Protein AF-A0A937MFH2-F1 (afdb_monomer_lite)

pLDDT: mean 91.73, std 8.82, range [52.84, 97.88]

Secondary structure (DSSP, 8-state):
-EEEEEEEESEEEEEETTEEEEEETT-EEEEETTS-EEEE--SSS--EEEEEEES---

Structure (mmCIF, N/CA/C/O backbone):
data_AF-A0A937MFH2-F1
#
_entry.id   AF-A0A937MFH2-F1
#
loop_
_atom_site.group_PDB
_atom_site.id
_atom_site.type_symbol
_atom_site.label_atom_id
_atom_site.label_alt_id
_atom_site.label_comp_id
_atom_site.label_asym_id
_atom_site.label_entity_id
_atom_site.label_seq_id
_atom_site.pdbx_PDB_ins_code
_atom_site.Cartn_x
_atom_site.Cartn_y
_atom_site.Cartn_z
_atom_site.occupancy
_atom_site.B_iso_or_equiv
_atom_site.auth_seq_id
_atom_site.auth_comp_id
_atom_site.auth_asym_id
_atom_site.auth_atom_id
_atom_site.pdbx_PDB_model_num
ATOM 1 N N . GLY A 1 1 ? 5.218 -5.723 -14.923 1.00 78.81 1 GLY A N 1
ATOM 2 C CA . GLY A 1 1 ? 3.857 -6.244 -14.798 1.00 78.81 1 GLY A CA 1
ATOM 3 C C . GLY A 1 1 ? 2.950 -5.107 -14.402 1.00 78.81 1 GLY A C 1
ATOM 4 O O . GLY A 1 1 ? 3.360 -3.957 -14.526 1.00 78.81 1 GLY A O 1
ATOM 5 N N . GLU A 1 2 ? 1.774 -5.425 -13.895 1.00 86.56 2 GLU A N 1
ATOM 6 C CA . GLU A 1 2 ? 0.876 -4.489 -13.232 1.00 86.56 2 GLU A CA 1
ATOM 7 C C . GLU A 1 2 ? 0.751 -4.899 -11.766 1.00 86.56 2 GLU A C 1
ATOM 9 O O . GLU A 1 2 ? 0.620 -6.085 -11.444 1.00 86.56 2 GLU A O 1
ATOM 14 N N . GLU A 1 3 ? 0.828 -3.911 -10.884 1.00 90.50 3 GLU A N 1
ATOM 15 C CA . GLU A 1 3 ? 0.466 -4.054 -9.483 1.00 90.50 3 GLU A CA 1
ATOM 16 C C . GLU A 1 3 ? -0.815 -3.283 -9.243 1.00 90.50 3 GLU A C 1
ATOM 18 O O . GLU A 1 3 ? -1.000 -2.170 -9.734 1.00 90.50 3 GLU A O 1
ATOM 23 N N . GLY A 1 4 ? -1.715 -3.884 -8.487 1.00 92.62 4 GLY A N 1
ATOM 24 C CA . GLY A 1 4 ? -2.926 -3.226 -8.049 1.00 92.62 4 GLY A CA 1
ATOM 25 C C . GLY A 1 4 ? -3.295 -3.679 -6.658 1.00 92.62 4 GLY A C 1
ATOM 26 O O . GLY A 1 4 ? -2.882 -4.742 -6.197 1.00 92.62 4 GLY A O 1
ATOM 27 N N . GLY A 1 5 ? -4.094 -2.877 -5.979 1.00 94.62 5 GLY A N 1
ATOM 28 C CA . GLY A 1 5 ? -4.567 -3.256 -4.669 1.00 94.62 5 GLY A CA 1
ATOM 29 C C . GLY A 1 5 ? -5.774 -2.478 -4.206 1.00 94.62 5 GLY A C 1
ATOM 30 O O . GLY A 1 5 ? -6.233 -1.538 -4.853 1.00 94.62 5 GLY A O 1
ATOM 31 N N . TYR A 1 6 ? -6.302 -2.931 -3.077 1.00 96.31 6 TYR A N 1
ATOM 32 C CA . TYR A 1 6 ? -7.493 -2.395 -2.439 1.00 96.31 6 TYR A CA 1
ATOM 33 C C . TYR A 1 6 ? -7.278 -2.324 -0.931 1.00 96.31 6 TYR A C 1
ATOM 35 O O 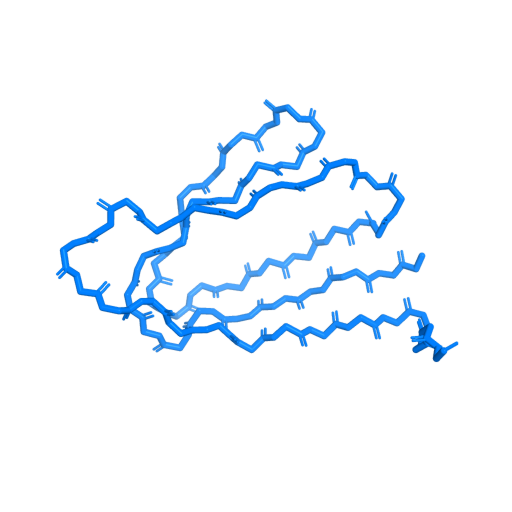. TYR A 1 6 ? -6.885 -3.317 -0.308 1.00 96.31 6 TYR A O 1
ATOM 43 N N . VAL A 1 7 ? -7.541 -1.160 -0.343 1.00 96.94 7 VAL A N 1
ATOM 44 C CA . VAL A 1 7 ? -7.425 -0.936 1.098 1.00 96.94 7 VAL A CA 1
ATOM 45 C C . VAL A 1 7 ? -8.684 -1.469 1.776 1.00 96.94 7 VAL A C 1
ATOM 47 O O . VAL A 1 7 ? -9.774 -0.914 1.655 1.00 96.94 7 VAL A O 1
ATOM 50 N N . VAL A 1 8 ? -8.529 -2.569 2.509 1.00 97.12 8 VAL A N 1
ATOM 51 C CA . VAL A 1 8 ? -9.623 -3.215 3.245 1.00 97.12 8 VAL A CA 1
ATOM 52 C C . VAL A 1 8 ? -9.961 -2.426 4.505 1.00 97.12 8 VAL A C 1
ATOM 54 O O . VAL A 1 8 ? -11.133 -2.259 4.835 1.00 97.12 8 VAL A O 1
ATOM 57 N N . SER A 1 9 ? -8.934 -1.962 5.218 1.00 96.75 9 SER A N 1
ATOM 58 C CA . SER A 1 9 ? -9.080 -1.205 6.459 1.00 96.75 9 SER A CA 1
ATOM 59 C C . SER A 1 9 ? -7.832 -0.376 6.757 1.00 96.75 9 SER A C 1
ATOM 61 O O . SER A 1 9 ? -6.728 -0.787 6.400 1.00 96.75 9 SER A O 1
ATOM 63 N N . GLY A 1 10 ? -7.993 0.725 7.489 1.00 95.31 10 GLY A N 1
ATOM 64 C CA . GLY A 1 10 ? -6.906 1.636 7.852 1.00 95.31 10 GLY A CA 1
ATOM 65 C C . GLY A 1 10 ? -6.607 2.658 6.756 1.00 95.31 10 GLY A C 1
ATOM 66 O O . GLY A 1 10 ? -7.479 2.968 5.941 1.00 95.31 10 GLY A O 1
ATOM 67 N N . VAL A 1 11 ? -5.378 3.173 6.776 1.00 96.62 11 VAL A N 1
ATOM 68 C CA . VAL A 1 11 ? -4.870 4.204 5.862 1.00 96.62 11 VAL A CA 1
ATOM 69 C C . VAL A 1 11 ? -3.550 3.731 5.262 1.00 96.62 11 VAL A C 1
ATOM 71 O O . VAL A 1 11 ? -2.647 3.304 5.986 1.00 96.62 11 VAL A O 1
ATOM 74 N N . LEU A 1 12 ? -3.425 3.801 3.941 1.00 97.12 12 LEU A N 1
ATOM 75 C CA . LEU A 1 12 ? -2.208 3.460 3.214 1.00 97.12 12 LEU A CA 1
ATOM 76 C C . LEU A 1 12 ? -1.624 4.714 2.571 1.00 97.12 12 LEU A C 1
ATOM 78 O O . LEU A 1 12 ? -2.241 5.318 1.704 1.00 97.12 12 LEU A O 1
ATOM 82 N N . GLU A 1 13 ? -0.403 5.071 2.938 1.00 97.88 13 GLU A N 1
ATOM 83 C CA . GLU A 1 13 ? 0.393 6.030 2.185 1.00 97.88 13 GLU A CA 1
ATOM 84 C C . GLU A 1 13 ? 1.237 5.266 1.163 1.00 97.88 13 GLU A C 1
ATOM 86 O O . GLU A 1 13 ? 2.104 4.462 1.514 1.00 97.88 13 GLU A O 1
ATOM 91 N N . LEU A 1 14 ? 0.946 5.483 -0.116 1.00 96.44 14 LEU A N 1
ATOM 92 C CA . LEU A 1 14 ? 1.600 4.825 -1.234 1.00 96.44 14 LEU A CA 1
ATOM 93 C C . LEU A 1 14 ? 2.366 5.859 -2.056 1.00 96.44 14 LEU A C 1
ATOM 95 O O . LEU A 1 14 ? 1.778 6.769 -2.636 1.00 96.44 14 LEU A O 1
ATOM 99 N N . THR A 1 15 ? 3.681 5.685 -2.147 1.00 96.50 15 THR A N 1
ATOM 100 C CA . THR A 1 15 ? 4.530 6.478 -3.040 1.00 96.50 15 THR A CA 1
ATOM 101 C C . THR A 1 15 ? 4.882 5.652 -4.262 1.00 96.50 15 THR A C 1
ATOM 103 O O . THR A 1 15 ? 5.453 4.579 -4.108 1.00 96.50 15 THR A O 1
ATOM 106 N N . VAL A 1 16 ? 4.593 6.157 -5.463 1.00 95.62 16 VAL A N 1
ATOM 107 C CA . VAL A 1 16 ? 4.941 5.529 -6.749 1.00 95.62 16 VAL A CA 1
ATOM 108 C C . VAL A 1 16 ? 5.648 6.550 -7.631 1.00 95.62 16 VAL A C 1
ATOM 110 O O . VAL A 1 16 ? 5.117 7.629 -7.894 1.00 95.62 16 VAL A O 1
ATOM 113 N N . ALA A 1 17 ? 6.860 6.225 -8.089 1.00 93.94 17 ALA A N 1
ATOM 114 C CA . ALA A 1 17 ? 7.671 7.111 -8.932 1.00 93.94 17 ALA A CA 1
ATOM 115 C C . ALA A 1 17 ? 7.837 8.536 -8.351 1.00 93.94 17 ALA A C 1
ATOM 117 O O . ALA A 1 17 ? 7.857 9.524 -9.083 1.00 93.94 17 ALA A O 1
ATOM 118 N N . GLY A 1 18 ? 7.929 8.641 -7.019 1.00 94.25 18 GLY A N 1
ATOM 119 C CA . GLY A 1 18 ? 8.057 9.910 -6.295 1.00 94.25 18 GLY A CA 1
ATOM 120 C C . GLY A 1 18 ? 6.741 10.655 -6.037 1.00 94.25 18 GLY A C 1
ATOM 121 O O . GLY A 1 18 ? 6.773 11.696 -5.388 1.00 94.25 18 GLY A O 1
ATOM 122 N N . ASN A 1 19 ? 5.598 10.135 -6.493 1.00 94.50 19 ASN A N 1
ATOM 123 C CA . ASN A 1 19 ? 4.280 10.689 -6.185 1.00 94.50 19 ASN A CA 1
ATOM 124 C C . ASN A 1 19 ? 3.663 9.933 -5.015 1.00 94.50 19 ASN A C 1
ATOM 126 O O . ASN A 1 19 ? 3.400 8.737 -5.130 1.00 94.50 19 ASN A O 1
ATOM 130 N N . THR A 1 20 ? 3.422 10.635 -3.914 1.00 96.06 20 THR A N 1
ATOM 131 C CA . THR A 1 20 ? 2.792 10.082 -2.714 1.00 96.06 20 THR A CA 1
ATOM 132 C C . THR A 1 20 ? 1.294 10.342 -2.737 1.00 96.06 20 THR A C 1
ATOM 134 O O . THR A 1 20 ? 0.866 11.468 -2.984 1.00 96.06 20 THR A O 1
ATOM 137 N N . GLN A 1 21 ? 0.510 9.302 -2.471 1.00 95.75 21 GLN A N 1
ATOM 138 C CA . GLN A 1 21 ? -0.935 9.371 -2.301 1.00 95.75 21 GLN A CA 1
ATOM 139 C C . GLN A 1 21 ? -1.340 8.675 -1.007 1.00 95.75 21 GLN A C 1
ATOM 141 O O . GLN A 1 21 ? -0.831 7.602 -0.684 1.00 95.75 21 GLN A O 1
ATOM 146 N N . THR A 1 22 ? -2.277 9.277 -0.284 1.00 96.50 22 THR A N 1
ATOM 147 C CA . THR A 1 22 ? -2.916 8.661 0.880 1.00 96.50 22 THR A CA 1
ATOM 148 C C . THR A 1 22 ? -4.226 8.029 0.432 1.00 96.50 22 THR A C 1
ATOM 150 O O . THR A 1 22 ? -5.027 8.682 -0.230 1.00 96.50 22 THR A O 1
ATOM 153 N N . LEU A 1 23 ? -4.412 6.757 0.766 1.00 96.69 23 LEU A N 1
ATOM 154 C CA . LEU A 1 23 ? -5.561 5.940 0.402 1.00 96.69 23 LEU A CA 1
ATOM 155 C C . LEU A 1 23 ? -6.271 5.493 1.675 1.00 96.69 23 LEU A C 1
ATOM 157 O O . LEU A 1 23 ? -5.637 4.967 2.596 1.00 96.69 23 LEU A O 1
ATOM 161 N N . ASP A 1 24 ? -7.581 5.679 1.706 1.00 96.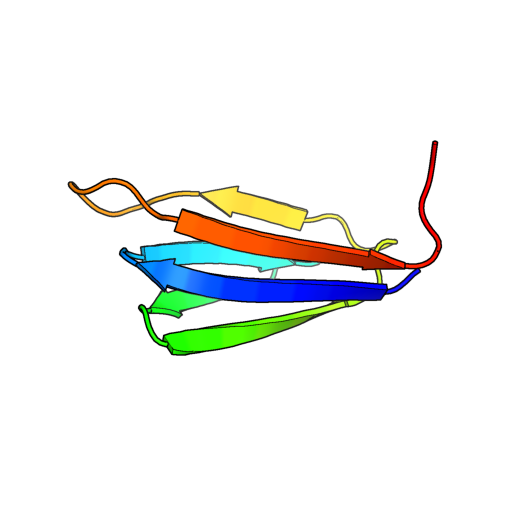56 24 ASP A N 1
ATOM 162 C CA . ASP A 1 24 ? -8.434 5.301 2.819 1.00 96.56 24 ASP A CA 1
ATOM 163 C C . ASP A 1 24 ? -9.083 3.935 2.582 1.00 96.56 24 ASP A C 1
ATOM 165 O O . ASP A 1 24 ? -9.019 3.331 1.510 1.00 96.56 24 ASP A O 1
ATOM 169 N N . SER A 1 25 ? -9.729 3.416 3.623 1.00 96.75 25 SER A N 1
ATOM 170 C CA . SER A 1 25 ? -10.499 2.175 3.531 1.00 96.75 25 SER A CA 1
ATOM 171 C C . SER A 1 25 ? -11.587 2.288 2.459 1.00 96.75 25 SER A C 1
ATOM 173 O O . SER A 1 25 ? -12.455 3.155 2.548 1.00 96.75 25 SER A O 1
ATOM 175 N N . GLY A 1 26 ? -11.576 1.382 1.482 1.00 96.25 26 GLY A N 1
ATOM 176 C CA . GLY A 1 26 ? -12.457 1.447 0.314 1.00 96.25 26 GLY A CA 1
ATOM 177 C C . GLY A 1 26 ? -11.769 1.903 -0.969 1.00 96.25 26 GLY A C 1
ATOM 178 O O . GLY A 1 26 ? -12.319 1.682 -2.049 1.00 96.25 26 GLY A O 1
ATOM 179 N N . ASP A 1 27 ? -10.568 2.474 -0.879 1.00 97.12 27 ASP A N 1
ATOM 180 C CA . ASP A 1 27 ? -9.835 2.926 -2.054 1.00 97.12 27 ASP A CA 1
ATOM 181 C C . ASP A 1 27 ? -9.067 1.792 -2.732 1.00 97.12 27 ASP A C 1
ATOM 183 O O . ASP A 1 27 ? -8.595 0.832 -2.112 1.00 97.12 27 ASP A O 1
ATOM 187 N N . SER A 1 28 ? -8.906 1.938 -4.044 1.00 96.00 28 SER A N 1
ATOM 188 C CA . SER A 1 28 ? -8.112 1.048 -4.884 1.00 96.00 28 SER A CA 1
ATOM 189 C C . SER A 1 28 ? -7.028 1.815 -5.625 1.00 96.00 28 SER A C 1
ATOM 191 O O . SER A 1 28 ? -7.220 2.975 -5.985 1.00 96.00 28 SER A O 1
ATOM 193 N N . PH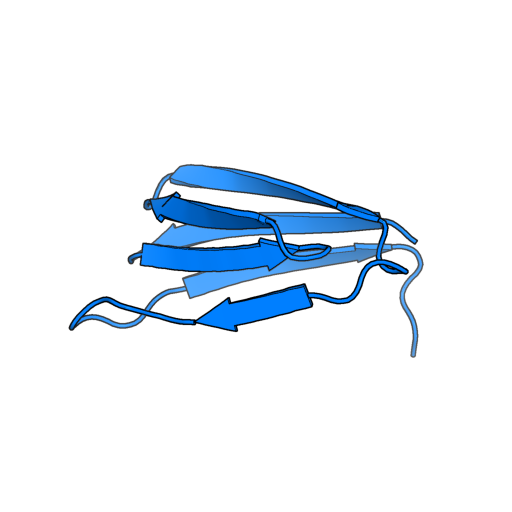E A 1 29 ? -5.927 1.142 -5.933 1.00 94.12 29 PHE A N 1
ATOM 194 C CA . PHE A 1 29 ? -4.824 1.691 -6.715 1.00 94.12 29 PHE A CA 1
ATOM 195 C C . PHE A 1 29 ? -4.343 0.685 -7.758 1.00 94.12 29 PHE A C 1
ATOM 197 O O . PHE A 1 29 ? -4.518 -0.524 -7.603 1.00 94.12 29 PHE A O 1
ATOM 204 N N . ALA A 1 30 ? -3.719 1.198 -8.816 1.00 93.25 30 ALA A N 1
ATOM 205 C CA . ALA A 1 30 ? -3.043 0.405 -9.831 1.00 93.25 30 ALA A CA 1
ATOM 206 C C . ALA A 1 30 ? -1.858 1.191 -10.401 1.00 93.25 30 ALA A C 1
ATOM 208 O O . ALA A 1 30 ? -1.965 2.399 -10.619 1.00 93.25 30 ALA A O 1
ATOM 209 N N . PHE A 1 31 ? -0.736 0.515 -10.631 1.00 91.94 31 PHE A N 1
ATOM 210 C CA . PHE A 1 31 ? 0.462 1.091 -11.235 1.00 91.94 31 PHE A CA 1
ATOM 211 C C . PHE A 1 31 ? 1.336 0.014 -11.899 1.00 91.94 31 PHE A C 1
ATOM 213 O O . PHE A 1 31 ? 1.171 -1.186 -11.679 1.00 91.94 31 PHE A O 1
ATOM 220 N N . GLU A 1 32 ? 2.284 0.430 -12.739 1.00 89.44 32 GLU A N 1
ATOM 221 C CA . GLU A 1 32 ? 3.226 -0.498 -13.371 1.00 89.44 32 GLU A CA 1
ATOM 222 C C . GLU A 1 32 ? 4.243 -1.037 -12.347 1.00 89.44 32 GLU A C 1
ATOM 224 O O . GLU A 1 32 ? 4.924 -0.260 -11.680 1.00 89.44 32 GLU A O 1
ATOM 229 N N . SER A 1 33 ? 4.436 -2.361 -12.268 1.00 84.75 33 SER A N 1
ATOM 230 C CA . SER A 1 33 ? 5.356 -2.992 -11.289 1.00 84.75 33 SER A CA 1
ATOM 231 C C . SER A 1 33 ? 6.824 -2.563 -11.428 1.00 84.75 33 SER A C 1
ATOM 233 O O . SER A 1 33 ? 7.651 -2.855 -10.572 1.00 84.75 33 SER A O 1
ATOM 235 N N . ASN A 1 34 ? 7.193 -1.959 -12.561 1.00 87.75 34 ASN A N 1
ATOM 236 C CA . ASN A 1 34 ? 8.552 -1.478 -12.821 1.00 87.75 34 ASN A CA 1
ATOM 237 C C . ASN A 1 34 ? 8.846 -0.144 -12.105 1.00 87.75 34 ASN A C 1
ATOM 239 O O . ASN A 1 34 ? 10.010 0.257 -12.036 1.00 87.75 34 ASN A O 1
ATOM 243 N N . LEU A 1 35 ? 7.819 0.547 -11.597 1.00 90.06 35 LEU A N 1
ATOM 244 C CA . LEU A 1 35 ? 7.978 1.823 -10.925 1.00 90.06 35 LEU A CA 1
ATOM 245 C C . LEU A 1 35 ? 8.450 1.589 -9.485 1.00 90.06 35 LEU A C 1
ATOM 247 O O . LEU A 1 35 ? 7.876 0.757 -8.773 1.00 90.06 35 LEU A O 1
ATOM 251 N N . PRO A 1 36 ? 9.470 2.335 -9.019 1.00 91.00 36 PRO A N 1
ATOM 252 C CA . PRO A 1 36 ? 9.879 2.276 -7.626 1.00 91.00 36 PRO A CA 1
ATOM 253 C C . PRO A 1 36 ? 8.714 2.740 -6.754 1.00 91.00 36 PRO A C 1
ATOM 255 O O . PRO A 1 36 ? 8.170 3.831 -6.965 1.00 91.00 36 PRO A O 1
ATOM 258 N N . HIS A 1 37 ? 8.341 1.906 -5.786 1.00 93.31 37 HIS A N 1
ATOM 259 C CA . HIS A 1 37 ? 7.212 2.169 -4.912 1.00 93.31 37 HIS A CA 1
ATOM 260 C C . HIS A 1 37 ? 7.517 1.817 -3.455 1.00 93.31 37 HIS A C 1
ATOM 262 O O . HIS A 1 37 ? 8.285 0.902 -3.163 1.00 93.31 37 HIS A O 1
ATOM 268 N N . THR A 1 38 ? 6.917 2.566 -2.532 1.00 94.56 38 THR A N 1
ATOM 269 C CA . THR A 1 38 ? 7.007 2.328 -1.086 1.00 94.56 38 THR A CA 1
ATOM 270 C C . THR A 1 38 ? 5.638 2.487 -0.449 1.00 94.56 38 THR A C 1
ATOM 272 O O . THR A 1 38 ? 4.902 3.408 -0.802 1.00 94.56 38 THR A O 1
ATOM 275 N N . CYS A 1 39 ? 5.329 1.635 0.523 1.00 94.19 39 CYS A N 1
ATOM 276 C CA . CYS A 1 39 ? 4.116 1.705 1.326 1.00 94.19 39 CYS A CA 1
ATOM 277 C C . CYS A 1 39 ? 4.444 2.065 2.779 1.00 94.19 39 CYS A C 1
ATOM 279 O O . CYS A 1 39 ? 5.411 1.570 3.360 1.00 94.19 39 CYS A O 1
ATOM 281 N N . HIS A 1 40 ? 3.621 2.923 3.367 1.00 96.19 40 HIS A N 1
ATOM 282 C CA . HIS A 1 40 ? 3.718 3.338 4.756 1.00 96.19 40 HIS A CA 1
ATOM 283 C C . HIS A 1 40 ? 2.314 3.389 5.367 1.00 96.19 40 HIS A C 1
ATOM 285 O O . HIS A 1 40 ? 1.344 3.735 4.696 1.00 96.19 40 HIS A O 1
ATOM 291 N N . ASN A 1 41 ? 2.187 2.998 6.634 1.00 95.81 41 ASN A N 1
ATOM 292 C CA . ASN A 1 41 ? 0.949 3.163 7.388 1.00 95.81 41 ASN A CA 1
ATOM 293 C C . ASN A 1 41 ? 1.113 4.382 8.310 1.00 95.81 41 ASN A C 1
ATOM 295 O O . ASN A 1 41 ? 1.771 4.246 9.341 1.00 95.81 41 ASN A O 1
ATOM 299 N N . PRO A 1 42 ? 0.548 5.553 7.962 1.00 94.31 42 PRO A N 1
ATOM 300 C CA . PRO 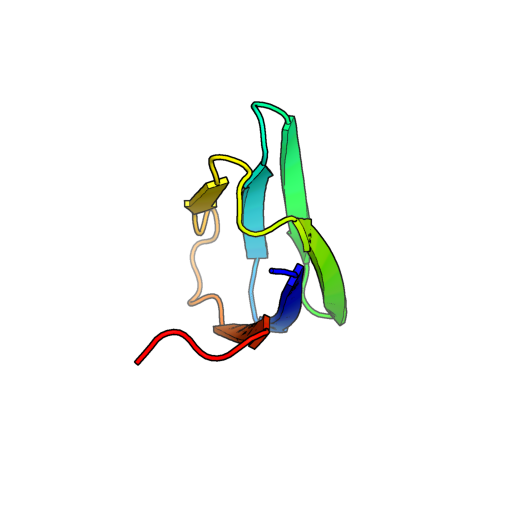A 1 42 ? 0.642 6.746 8.798 1.00 94.31 42 PRO A CA 1
ATOM 301 C C . PRO A 1 42 ? -0.347 6.739 9.977 1.00 94.31 42 PRO A C 1
ATOM 303 O O . PRO A 1 42 ? -0.319 7.659 10.790 1.00 94.31 42 PRO A O 1
ATOM 306 N N . GLY A 1 43 ? -1.256 5.762 10.046 1.00 91.44 43 GLY A N 1
ATOM 307 C CA . GLY A 1 43 ? -2.308 5.704 11.054 1.00 91.44 43 GLY A CA 1
ATOM 308 C C . GLY A 1 43 ? -1.907 4.969 12.334 1.00 91.44 43 GLY A C 1
ATOM 309 O O . GLY A 1 43 ? -0.991 4.150 12.359 1.00 91.44 43 GLY A O 1
ATOM 310 N N . ASP A 1 44 ? -2.681 5.204 13.393 1.00 93.12 44 ASP A N 1
ATOM 311 C CA . ASP A 1 44 ? -2.511 4.550 14.701 1.00 93.12 44 ASP A CA 1
ATOM 312 C C . ASP A 1 44 ? -3.133 3.141 14.771 1.00 93.12 44 ASP A C 1
ATOM 314 O O . ASP A 1 44 ? -3.051 2.458 15.795 1.00 93.12 44 ASP A O 1
ATOM 318 N N . VAL A 1 45 ? -3.790 2.699 13.693 1.00 93.75 45 VAL A N 1
ATOM 319 C CA . VAL A 1 45 ? -4.442 1.387 13.589 1.00 93.75 45 VAL A CA 1
ATOM 320 C C . VAL A 1 45 ? -3.814 0.550 12.472 1.00 93.75 45 VAL A C 1
ATOM 322 O O . VAL A 1 45 ? -3.276 1.108 11.515 1.00 93.75 45 VAL A O 1
ATOM 325 N N . PRO A 1 46 ? -3.882 -0.792 12.546 1.00 96.06 46 PRO A N 1
ATOM 326 C CA . PRO A 1 46 ? -3.372 -1.647 11.481 1.00 96.06 46 PRO A CA 1
ATOM 327 C C . PRO A 1 46 ? -4.064 -1.394 10.134 1.00 96.06 46 PRO A C 1
ATOM 329 O O . PRO A 1 46 ? -5.290 -1.482 10.029 1.00 96.06 46 PRO A O 1
ATOM 332 N N . THR A 1 47 ? -3.262 -1.164 9.095 1.00 97.25 47 THR A N 1
ATOM 333 C CA . THR A 1 47 ? -3.730 -1.079 7.706 1.00 97.25 47 THR A CA 1
ATOM 334 C C . THR A 1 47 ? -3.655 -2.443 7.031 1.00 97.25 47 THR A C 1
ATOM 336 O O . THR A 1 47 ? -2.622 -3.109 7.071 1.00 97.25 47 THR A O 1
ATOM 339 N N . SER A 1 48 ? -4.757 -2.862 6.407 1.00 96.56 48 SER A N 1
ATOM 340 C CA . SER A 1 48 ? -4.866 -4.118 5.658 1.00 96.56 48 SER A CA 1
ATOM 341 C C . SER A 1 48 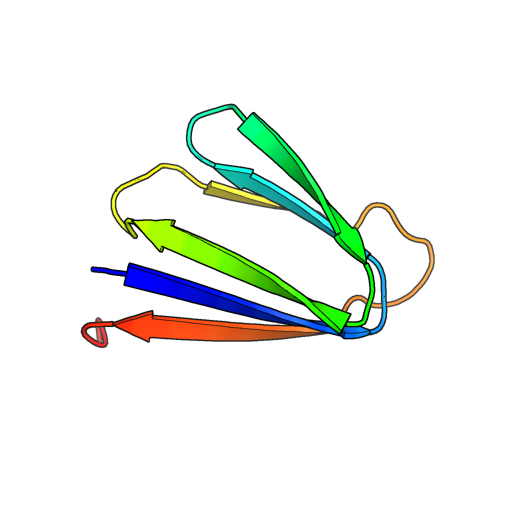? -5.175 -3.831 4.197 1.00 96.56 48 SER A C 1
ATOM 343 O O . SER A 1 48 ? -6.114 -3.100 3.885 1.00 96.56 48 SER A O 1
ATOM 345 N N . VAL A 1 49 ? -4.399 -4.434 3.299 1.00 96.69 49 VAL A N 1
ATOM 346 C CA . VAL A 1 49 ? -4.469 -4.195 1.853 1.00 96.69 49 VAL A CA 1
ATOM 347 C C . VAL A 1 49 ? -4.456 -5.536 1.133 1.00 96.69 49 VAL A C 1
ATOM 349 O O . VAL A 1 49 ? -3.634 -6.399 1.441 1.00 96.69 49 VAL A O 1
ATOM 352 N N . VAL A 1 50 ? -5.351 -5.715 0.165 1.00 95.38 50 VAL A N 1
ATOM 353 C CA . VAL A 1 50 ? -5.239 -6.803 -0.812 1.00 95.38 50 VAL A CA 1
ATOM 354 C C . VAL A 1 50 ? -4.333 -6.308 -1.927 1.00 95.38 50 VAL A C 1
ATOM 356 O O . VAL A 1 50 ? -4.676 -5.330 -2.583 1.00 95.38 50 VAL A O 1
ATOM 359 N N . TRP A 1 51 ? -3.194 -6.966 -2.129 1.00 94.19 51 TRP A N 1
ATOM 360 C CA . TRP A 1 51 ? -2.208 -6.606 -3.148 1.00 94.19 51 TRP A CA 1
ATOM 361 C C . TRP A 1 51 ? -2.119 -7.704 -4.205 1.00 94.19 51 TRP A C 1
ATOM 363 O O . TRP A 1 51 ? -1.950 -8.880 -3.881 1.00 94.19 51 TRP A O 1
ATOM 373 N N . VAL A 1 52 ? -2.246 -7.325 -5.470 1.00 92.69 52 VAL A N 1
ATOM 374 C CA . VAL A 1 52 ? -2.269 -8.218 -6.626 1.00 92.69 52 VAL A CA 1
ATOM 375 C C . VAL A 1 52 ? -1.141 -7.815 -7.566 1.00 92.69 52 VAL A C 1
ATOM 377 O O . VAL A 1 52 ? -1.056 -6.662 -7.977 1.00 92.69 52 VAL A O 1
ATOM 380 N N . VAL A 1 53 ? -0.285 -8.772 -7.924 1.00 88.12 53 VAL A N 1
ATOM 381 C CA . VAL A 1 53 ? 0.850 -8.573 -8.839 1.00 88.12 53 VAL A CA 1
ATOM 382 C C . VAL A 1 53 ? 0.689 -9.499 -10.039 1.00 88.12 53 VAL A C 1
ATOM 384 O O . VAL A 1 53 ? 0.476 -10.700 -9.867 1.00 88.12 53 VAL A O 1
ATOM 387 N N . THR A 1 54 ? 0.799 -8.958 -11.254 1.00 83.50 54 THR A N 1
ATOM 388 C CA . THR A 1 54 ? 0.696 -9.724 -12.508 1.00 83.50 54 THR A CA 1
ATOM 389 C C . THR A 1 54 ? 1.819 -9.344 -13.478 1.00 83.50 54 THR A C 1
ATOM 391 O O . THR A 1 54 ? 2.046 -8.157 -13.679 1.00 83.50 54 THR A O 1
ATOM 394 N N . PRO A 1 55 ? 2.500 -10.281 -14.165 1.00 78.25 55 PRO A N 1
ATOM 395 C CA . PRO A 1 55 ? 2.444 -11.728 -13.973 1.00 78.25 55 PRO A CA 1
ATOM 396 C C . PRO A 1 55 ? 3.048 -12.125 -12.615 1.00 78.25 55 PRO A C 1
ATOM 398 O O . PRO A 1 55 ? 3.873 -11.382 -12.084 1.00 78.25 55 PRO A O 1
ATOM 40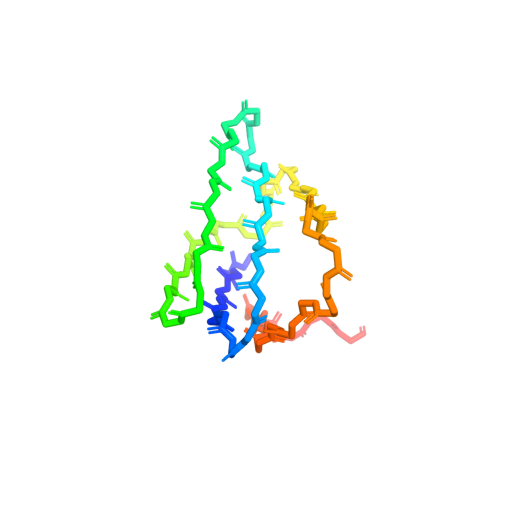1 N N . PRO A 1 56 ? 2.649 -13.271 -12.039 1.00 64.62 56 PRO A N 1
ATOM 402 C CA . PRO A 1 56 ? 3.213 -13.736 -10.780 1.00 64.62 56 PRO A CA 1
ATOM 403 C C . PRO A 1 56 ? 4.711 -14.011 -10.957 1.00 64.62 56 PRO A C 1
ATOM 405 O O . PRO A 1 56 ? 5.104 -14.895 -11.717 1.00 64.62 56 PRO A O 1
ATOM 408 N N . SER A 1 57 ? 5.543 -13.243 -10.260 1.00 59.25 57 SER A N 1
ATOM 409 C CA . SER A 1 57 ? 6.966 -13.540 -10.091 1.00 59.25 57 SER A CA 1
ATOM 410 C C . SER A 1 57 ? 7.088 -14.563 -8.954 1.00 59.25 57 SER A C 1
ATOM 412 O O . SER A 1 57 ? 6.733 -14.229 -7.824 1.00 59.25 57 SER A O 1
ATOM 414 N N . TYR A 1 58 ? 7.510 -15.799 -9.249 1.00 52.84 58 TYR A N 1
ATOM 415 C CA . TYR A 1 58 ? 7.791 -16.849 -8.251 1.00 52.84 58 TYR A CA 1
ATOM 416 C C . TYR A 1 58 ? 9.291 -16.947 -7.974 1.00 52.84 58 TYR A C 1
ATOM 418 O O . TYR A 1 58 ? 10.061 -16.864 -8.959 1.00 52.84 58 TYR A O 1
#

Radius of gyration: 11.25 Å; chains: 1; bounding box: 22×28×30 Å

Foldseek 3Di:
DKKKKAWQAAWKFKAWLNDTDIDHHGDMDMDDPVTDMDIDHPDPDDIDMDMDDPPDDD

Sequence (58 aa):
GEEGGYVVSGVLELTVAGNTQTLDSGDSFAFESNLPHTCHNPGDVPTSVVWVVTPPSY